Protein AF-A0A484GGZ4-F1 (afdb_monomer)

Organism: Sousa chinensis 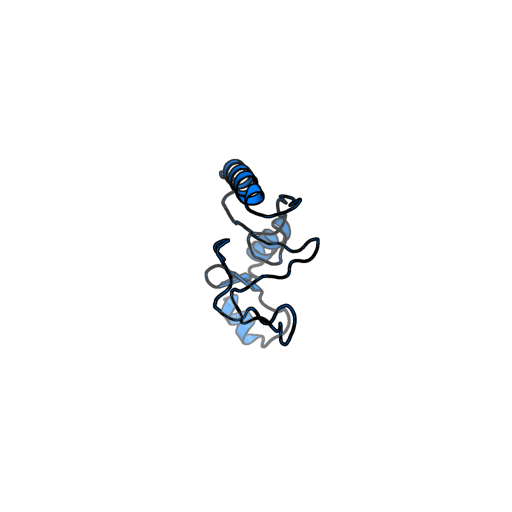(NCBI:txid103600)

Sequence (112 aa):
MACCPQSRLQTGMGGAFGKPQGTGVRVHIGHVMMSICTKLQNKEHVIEAQSRAKFKFPGCQKIHICKKWGFTKFNADEFENMVAGKRLIPDGCGVECIPRCGPLDRWRALHS

Solvent-accessible surface area (backbone atoms only — not comparable to full-atom values): 7896 Å² total; per-residue (Å²): 133,78,96,70,84,88,83,64,90,74,66,76,74,65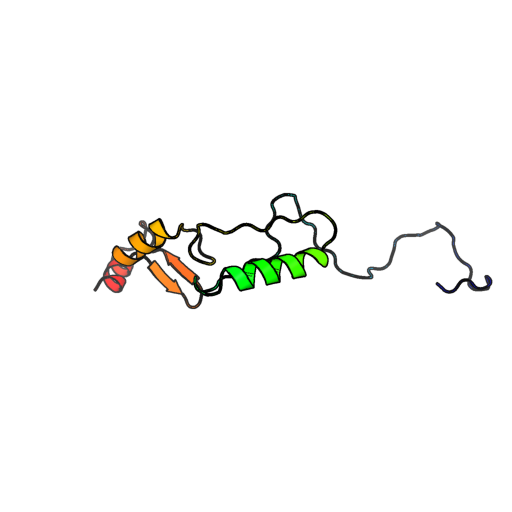,82,67,76,76,77,92,86,79,88,85,84,91,82,58,94,89,61,84,86,81,87,84,77,76,63,78,89,51,48,67,61,51,54,52,52,49,58,61,54,48,74,78,47,91,82,88,82,81,91,78,87,76,67,39,46,64,92,51,94,41,39,43,71,56,43,54,53,34,54,77,65,69,39,55,45,83,52,87,94,50,70,43,70,68,68,98,72,75,67,64,66,63,56,48,74,75,70,113

Structure (mmCIF, N/CA/C/O backbone):
data_AF-A0A484GGZ4-F1
#
_entry.id   AF-A0A484GGZ4-F1
#
loop_
_atom_site.group_PDB
_atom_site.id
_atom_site.type_symbol
_atom_site.label_atom_id
_atom_site.label_alt_id
_atom_site.label_comp_id
_atom_site.label_asym_id
_atom_site.label_entity_id
_atom_site.label_seq_id
_atom_site.pdbx_PDB_ins_code
_atom_site.Cartn_x
_atom_site.Cartn_y
_atom_site.Cartn_z
_atom_site.occupancy
_atom_site.B_iso_or_equiv
_atom_site.auth_seq_id
_atom_site.auth_comp_id
_atom_site.auth_asym_id
_atom_site.auth_atom_id
_atom_site.pdbx_PDB_model_num
ATOM 1 N N . MET A 1 1 ? 14.492 -10.792 -31.356 1.00 49.31 1 MET A N 1
ATOM 2 C CA . MET A 1 1 ? 15.108 -10.618 -32.685 1.00 49.31 1 MET A CA 1
ATOM 3 C C . MET A 1 1 ? 16.584 -10.907 -32.538 1.00 49.31 1 MET A C 1
ATOM 5 O O . MET A 1 1 ? 17.268 -10.161 -31.854 1.00 49.31 1 MET A O 1
ATOM 9 N N . ALA A 1 2 ? 17.038 -12.027 -33.094 1.00 55.50 2 ALA A N 1
ATOM 10 C CA . ALA A 1 2 ? 18.457 -12.245 -33.316 1.00 55.50 2 ALA A CA 1
ATOM 11 C C . ALA A 1 2 ? 18.893 -11.339 -34.473 1.00 55.50 2 ALA A C 1
ATOM 13 O O . ALA A 1 2 ? 18.178 -11.230 -35.470 1.00 55.50 2 ALA A O 1
ATOM 14 N N . CYS A 1 3 ? 20.037 -10.683 -34.321 1.00 68.50 3 CYS A N 1
ATOM 15 C CA . CYS A 1 3 ? 20.735 -10.046 -35.426 1.00 68.50 3 CYS A CA 1
ATOM 16 C C . CYS A 1 3 ? 21.250 -11.165 -36.350 1.00 68.50 3 CYS A C 1
ATOM 18 O O . CYS A 1 3 ? 22.248 -11.800 -36.025 1.00 68.50 3 CYS A O 1
ATOM 20 N N . CYS A 1 4 ? 20.523 -11.493 -37.425 1.00 57.38 4 CYS A N 1
ATOM 21 C CA . CYS A 1 4 ? 21.002 -12.348 -38.520 1.00 57.38 4 CYS A CA 1
ATOM 22 C C . CYS A 1 4 ? 20.120 -12.218 -39.781 1.00 57.38 4 CYS A C 1
ATOM 24 O O . CYS A 1 4 ? 18.987 -11.742 -39.689 1.00 57.38 4 CYS A O 1
ATOM 26 N N . PRO A 1 5 ? 20.660 -12.585 -40.959 1.00 49.53 5 PRO A N 1
ATOM 27 C CA . PRO A 1 5 ? 20.417 -11.904 -42.216 1.00 49.53 5 PRO A CA 1
ATOM 28 C C . PRO A 1 5 ? 19.059 -12.226 -42.835 1.00 49.53 5 PRO A C 1
ATOM 30 O O . PRO A 1 5 ? 18.497 -13.315 -42.730 1.00 49.53 5 PRO A O 1
ATOM 33 N N . GLN A 1 6 ? 18.552 -11.197 -43.489 1.00 58.34 6 GLN A N 1
ATOM 34 C CA . GLN A 1 6 ? 17.195 -10.999 -43.960 1.00 58.34 6 GLN A CA 1
ATOM 35 C C . GLN A 1 6 ? 16.794 -12.012 -45.048 1.00 58.34 6 GLN A C 1
ATOM 37 O O . GLN A 1 6 ? 17.103 -11.839 -46.219 1.00 58.34 6 GLN A O 1
ATOM 42 N N . SER A 1 7 ? 16.062 -13.061 -44.662 1.00 59.50 7 SER A N 1
ATOM 43 C CA . SER A 1 7 ? 15.281 -13.922 -45.578 1.00 59.50 7 SER A CA 1
ATOM 44 C C . SER A 1 7 ? 13.871 -14.242 -45.051 1.00 59.50 7 SER A C 1
ATOM 46 O O . SER A 1 7 ? 13.177 -15.125 -45.545 1.00 59.50 7 SER A O 1
ATOM 48 N N . ARG A 1 8 ? 13.396 -13.470 -44.067 1.00 52.94 8 ARG A N 1
ATOM 49 C CA . ARG A 1 8 ? 11.966 -13.265 -43.804 1.00 52.94 8 ARG A CA 1
ATOM 50 C C . ARG A 1 8 ? 11.721 -11.788 -44.080 1.00 52.94 8 ARG A C 1
ATOM 52 O O . ARG A 1 8 ? 12.335 -10.968 -43.405 1.00 52.94 8 ARG A O 1
ATOM 59 N N . LEU A 1 9 ? 10.939 -11.454 -45.111 1.00 65.75 9 LEU A N 1
ATOM 60 C CA . LEU A 1 9 ? 10.681 -10.075 -45.547 1.00 65.75 9 LEU A CA 1
ATOM 61 C C . LEU A 1 9 ? 10.209 -9.228 -44.357 1.00 65.75 9 LEU A C 1
ATOM 63 O O . LEU A 1 9 ? 9.058 -9.294 -43.936 1.00 65.75 9 LEU A O 1
ATOM 67 N N . GLN A 1 10 ? 11.134 -8.468 -43.780 1.00 69.44 10 GLN A N 1
ATOM 68 C CA . GLN A 1 10 ? 10.850 -7.487 -42.752 1.00 69.44 10 GLN A CA 1
ATOM 69 C C . GLN A 1 10 ? 10.126 -6.330 -43.441 1.00 69.44 10 GLN A C 1
ATOM 71 O O . GLN A 1 10 ? 10.734 -5.605 -44.221 1.00 69.44 10 GLN A O 1
ATOM 76 N N . THR A 1 11 ? 8.836 -6.140 -43.161 1.00 69.44 11 THR A N 1
ATOM 77 C CA . THR A 1 11 ? 7.991 -5.093 -43.776 1.00 69.44 11 THR A CA 1
ATOM 78 C C . THR A 1 11 ? 8.383 -3.662 -43.362 1.00 69.44 11 THR A C 1
ATOM 80 O O . THR A 1 11 ? 7.703 -2.691 -43.694 1.00 69.44 11 THR A O 1
ATOM 83 N N . GLY A 1 12 ? 9.473 -3.503 -42.605 1.00 80.56 12 GLY A N 1
ATOM 84 C CA . GLY A 1 12 ? 9.872 -2.230 -42.019 1.00 80.56 12 GLY A CA 1
ATOM 85 C C . GLY A 1 12 ? 8.781 -1.692 -41.092 1.00 80.56 12 GLY A C 1
ATOM 86 O O . GLY A 1 12 ? 8.326 -2.392 -40.191 1.00 80.56 12 GLY A O 1
ATOM 87 N N . MET A 1 13 ? 8.363 -0.446 -41.321 1.00 85.62 13 MET A N 1
ATOM 88 C CA . MET A 1 13 ? 7.316 0.234 -40.546 1.00 85.62 13 MET A CA 1
ATOM 89 C C . MET A 1 13 ? 5.912 0.121 -41.172 1.00 85.62 13 MET A C 1
ATOM 91 O O . MET A 1 13 ? 4.945 0.631 -40.604 1.00 85.62 13 MET A O 1
ATOM 95 N N . GLY A 1 14 ? 5.767 -0.537 -42.329 1.00 87.75 14 GLY A N 1
ATOM 96 C CA . GLY A 1 14 ? 4.466 -0.735 -42.972 1.00 87.75 14 GLY A CA 1
ATOM 97 C C . GLY A 1 14 ? 3.585 -1.696 -42.169 1.00 87.75 14 GLY A C 1
ATOM 98 O O . GLY A 1 14 ? 3.987 -2.827 -41.908 1.00 87.75 14 GLY A O 1
ATOM 99 N N . GLY A 1 15 ? 2.384 -1.258 -41.768 1.00 85.12 15 GLY A N 1
ATOM 100 C CA . GLY A 1 15 ? 1.443 -2.091 -41.003 1.00 85.12 15 GLY A CA 1
ATOM 101 C C . GLY A 1 15 ? 1.892 -2.406 -39.568 1.00 85.12 15 GLY A C 1
ATOM 102 O O . GLY A 1 15 ? 1.532 -3.449 -39.031 1.00 85.12 15 GLY A O 1
ATOM 103 N N . ALA A 1 16 ? 2.674 -1.523 -38.938 1.00 87.50 16 ALA A N 1
ATOM 104 C CA . ALA A 1 16 ? 3.330 -1.750 -37.645 1.00 87.50 16 ALA A CA 1
ATOM 105 C C . ALA A 1 16 ? 2.411 -1.705 -36.399 1.00 87.50 16 ALA A C 1
ATOM 107 O O . ALA A 1 16 ? 2.881 -1.426 -35.294 1.00 87.50 16 ALA A O 1
ATOM 108 N N . PHE A 1 17 ? 1.110 -1.983 -36.535 1.00 89.75 17 PHE A N 1
ATOM 109 C CA . PHE A 1 17 ? 0.249 -2.144 -35.363 1.00 89.75 17 PHE A CA 1
ATOM 110 C C . PHE A 1 17 ? 0.606 -3.450 -34.642 1.00 89.75 17 PHE A C 1
ATOM 112 O O . PHE A 1 17 ? 0.485 -4.546 -35.193 1.00 89.75 17 PHE A O 1
ATOM 119 N N . GLY A 1 18 ? 1.108 -3.319 -33.415 1.00 88.19 18 GLY A N 1
ATOM 120 C CA . GLY A 1 18 ? 1.633 -4.435 -32.637 1.00 88.19 18 GLY A CA 1
ATOM 121 C C . GLY A 1 18 ? 0.550 -5.409 -32.172 1.00 88.19 18 GLY A C 1
ATOM 122 O O . GLY A 1 18 ? -0.583 -5.029 -31.885 1.00 88.19 18 GLY A O 1
ATOM 123 N N . LYS A 1 19 ? 0.925 -6.682 -32.035 1.00 93.75 19 LYS A N 1
ATOM 124 C CA . LYS A 1 19 ? 0.119 -7.665 -31.300 1.00 93.75 19 LYS A CA 1
ATOM 125 C C . LYS A 1 19 ? 0.266 -7.416 -29.792 1.00 93.75 19 LYS A C 1
ATOM 127 O O . LYS A 1 19 ? 1.349 -7.017 -29.359 1.00 93.75 19 LYS A O 1
ATOM 132 N N . PRO A 1 20 ? -0.769 -7.667 -28.976 1.00 94.56 20 PRO A N 1
ATOM 133 C CA . PRO A 1 20 ? -0.651 -7.518 -27.530 1.00 94.56 20 PRO A CA 1
ATOM 134 C C . PRO A 1 20 ? 0.358 -8.532 -26.970 1.00 94.56 20 PRO A C 1
ATOM 136 O O . PRO A 1 20 ? 0.265 -9.723 -27.258 1.00 94.56 20 PRO A O 1
ATOM 139 N N . GLN A 1 21 ? 1.325 -8.056 -26.177 1.00 93.31 21 GLN A N 1
ATOM 140 C CA . GLN A 1 2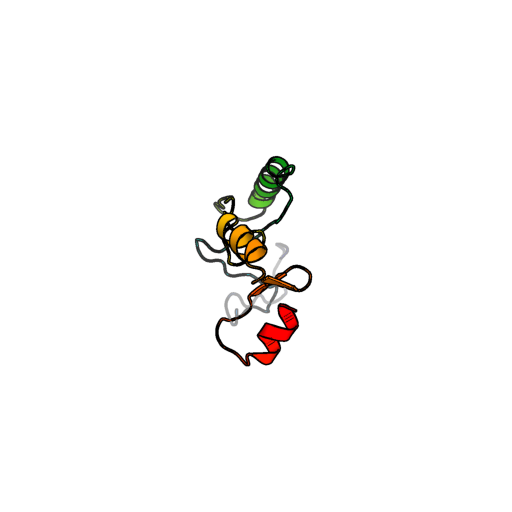1 ? 2.397 -8.886 -25.602 1.00 93.31 21 GLN A CA 1
ATOM 141 C C . GLN A 1 21 ? 2.375 -8.935 -24.063 1.00 93.31 21 GLN A C 1
ATOM 143 O O . GLN A 1 21 ? 2.968 -9.833 -23.472 1.00 93.31 21 GLN A O 1
ATOM 148 N N . GLY A 1 22 ? 1.676 -8.011 -23.398 1.00 94.56 22 GLY A N 1
ATOM 149 C CA . GLY A 1 22 ? 1.572 -7.986 -21.941 1.00 94.56 22 GLY A CA 1
ATOM 150 C C . GLY A 1 22 ? 0.608 -6.920 -21.428 1.00 94.56 22 GLY A C 1
ATOM 151 O O . GLY A 1 22 ? 0.072 -6.126 -22.203 1.00 94.56 22 GLY A O 1
ATOM 152 N N . THR A 1 23 ? 0.418 -6.906 -20.110 1.00 95.00 23 THR A N 1
ATOM 153 C CA . THR A 1 23 ? -0.449 -5.951 -19.411 1.00 95.00 23 THR A CA 1
ATOM 154 C C . THR A 1 23 ? 0.404 -4.971 -18.618 1.00 95.00 23 THR A C 1
ATOM 156 O O . THR A 1 23 ? 1.324 -5.369 -17.906 1.00 95.00 23 THR A O 1
ATOM 159 N N . GLY A 1 24 ? 0.090 -3.683 -18.728 1.00 92.69 24 GLY A N 1
ATOM 160 C CA . GLY A 1 24 ? 0.672 -2.629 -17.902 1.00 92.69 24 GLY A CA 1
ATOM 161 C C . GLY A 1 24 ? -0.378 -2.015 -16.983 1.00 92.69 24 GLY A C 1
ATOM 162 O O . GLY A 1 24 ? -1.566 -2.019 -17.299 1.00 92.69 24 GLY A O 1
ATOM 163 N N . VAL A 1 25 ? 0.065 -1.454 -15.859 1.00 94.94 25 VAL A N 1
ATOM 164 C CA . VAL A 1 25 ? -0.773 -0.626 -14.982 1.00 94.94 25 VAL A CA 1
ATOM 165 C C . VAL A 1 25 ? -0.382 0.840 -15.142 1.00 94.94 25 VAL A C 1
ATOM 167 O O . VAL A 1 25 ? 0.801 1.179 -15.182 1.00 94.94 25 VAL A O 1
ATOM 170 N N . ARG A 1 26 ? -1.377 1.725 -15.238 1.00 95.62 26 ARG A N 1
ATOM 171 C CA . ARG A 1 26 ? -1.155 3.172 -15.296 1.00 95.62 26 ARG A CA 1
ATOM 172 C C . ARG A 1 26 ? -1.251 3.747 -13.888 1.00 95.62 26 ARG A C 1
ATOM 174 O O . ARG A 1 26 ? -2.286 3.628 -13.242 1.00 95.62 26 ARG A O 1
ATOM 181 N N . VAL A 1 27 ? -0.174 4.373 -13.424 1.00 94.44 27 VAL A N 1
ATOM 182 C CA . VAL A 1 27 ? -0.076 4.930 -12.069 1.00 94.44 27 VAL A CA 1
ATOM 183 C C . VAL A 1 27 ? 0.122 6.440 -12.164 1.00 94.44 27 VAL A C 1
ATOM 185 O O . VAL A 1 27 ? 0.948 6.915 -12.942 1.00 94.44 27 VAL A O 1
ATOM 188 N N . HIS A 1 28 ? -0.650 7.195 -11.382 1.00 95.56 28 HIS A N 1
ATOM 189 C CA . HIS A 1 28 ? -0.520 8.648 -11.260 1.00 95.56 28 HIS A CA 1
ATOM 190 C C . HIS A 1 28 ? 0.300 9.025 -10.021 1.00 95.56 28 HIS A C 1
ATOM 192 O O . HIS A 1 28 ? 0.450 8.234 -9.087 1.00 95.56 28 HIS A O 1
ATOM 198 N N . ILE A 1 29 ? 0.816 10.255 -9.991 1.00 94.94 29 ILE A N 1
ATOM 199 C CA . ILE A 1 29 ? 1.528 10.777 -8.820 1.00 94.94 29 ILE A CA 1
ATOM 200 C C . ILE A 1 29 ? 0.575 10.777 -7.617 1.00 94.94 29 ILE A C 1
ATOM 202 O O . ILE A 1 29 ? -0.551 11.257 -7.707 1.00 94.94 29 ILE A O 1
ATOM 206 N N . GLY A 1 30 ? 1.033 10.220 -6.494 1.00 92.12 30 GLY A N 1
ATOM 207 C CA . GLY A 1 30 ? 0.246 10.108 -5.261 1.00 92.12 30 GLY A CA 1
ATOM 208 C C . GLY A 1 30 ? -0.645 8.866 -5.174 1.00 92.12 30 GLY A C 1
ATOM 209 O O . GLY A 1 30 ? -1.264 8.645 -4.136 1.00 92.12 30 GLY A O 1
ATOM 210 N N . HIS A 1 31 ? -0.693 8.025 -6.210 1.00 94.75 31 HIS A N 1
ATOM 211 C CA . HIS A 1 31 ? -1.431 6.766 -6.149 1.00 94.75 31 HIS A CA 1
ATOM 212 C C . HIS A 1 31 ? -0.703 5.753 -5.249 1.00 94.75 31 HIS A C 1
ATOM 214 O O . HIS A 1 31 ? 0.515 5.577 -5.339 1.00 94.75 31 HIS A O 1
ATOM 220 N N . VAL A 1 32 ? -1.448 5.064 -4.382 1.00 93.44 32 VAL A N 1
ATOM 221 C CA . VAL A 1 32 ? -0.898 4.028 -3.496 1.00 93.44 32 VAL A CA 1
ATOM 222 C C . VAL A 1 32 ? -0.760 2.720 -4.273 1.00 93.44 32 VAL A C 1
ATOM 224 O O . VAL A 1 32 ? -1.758 2.153 -4.697 1.00 93.44 32 VAL A O 1
ATOM 227 N N . MET A 1 33 ? 0.471 2.237 -4.462 1.00 93.31 33 MET A N 1
ATOM 228 C CA . MET A 1 33 ? 0.730 0.985 -5.192 1.00 93.31 33 MET A CA 1
ATOM 229 C C . MET A 1 33 ? 0.590 -0.255 -4.306 1.00 93.31 33 MET A C 1
ATOM 231 O O . MET A 1 33 ? -0.066 -1.218 -4.680 1.00 93.31 33 MET A O 1
ATOM 235 N N . MET A 1 34 ? 1.228 -0.236 -3.134 1.00 94.25 34 MET A N 1
ATOM 236 C CA . MET A 1 34 ? 1.194 -1.328 -2.162 1.00 94.25 34 MET A CA 1
ATOM 237 C C . MET A 1 34 ? 0.952 -0.758 -0.772 1.00 94.25 34 MET A C 1
ATOM 239 O O . MET A 1 34 ? 1.559 0.248 -0.394 1.00 94.25 34 MET A O 1
ATOM 243 N N . SER A 1 35 ? 0.101 -1.430 -0.008 1.00 94.31 35 SER A N 1
ATOM 244 C CA . SER A 1 35 ? -0.202 -1.116 1.383 1.00 94.31 35 SER A CA 1
ATOM 245 C C . SER A 1 35 ? -0.109 -2.388 2.222 1.00 94.31 35 SER A C 1
ATOM 247 O O . SER A 1 35 ? -0.455 -3.478 1.772 1.00 94.31 35 SER A O 1
ATOM 249 N N . ILE A 1 36 ? 0.405 -2.253 3.442 1.00 94.75 36 ILE A N 1
ATOM 250 C CA . ILE A 1 36 ? 0.588 -3.361 4.380 1.00 94.75 36 ILE A CA 1
ATOM 251 C C . ILE A 1 36 ? 0.017 -2.905 5.722 1.00 94.75 36 ILE A C 1
ATOM 253 O O . ILE A 1 36 ? 0.309 -1.798 6.173 1.00 94.75 36 ILE A O 1
ATOM 257 N N . CYS A 1 37 ? -0.798 -3.752 6.350 1.00 93.25 37 CYS A N 1
ATOM 258 C CA . CYS A 1 37 ? -1.331 -3.533 7.689 1.00 93.25 37 CYS A CA 1
ATOM 259 C C . CYS A 1 37 ? -0.717 -4.562 8.642 1.00 93.25 37 CYS A C 1
ATOM 261 O O . CYS A 1 37 ? -0.848 -5.765 8.425 1.00 93.25 37 CYS A O 1
ATOM 263 N N . THR A 1 38 ? -0.053 -4.096 9.698 1.00 93.94 38 THR A N 1
ATOM 264 C CA . THR A 1 38 ? 0.562 -4.951 10.721 1.00 93.94 38 THR A CA 1
ATOM 265 C C . THR A 1 38 ? 0.325 -4.389 12.114 1.00 93.94 38 THR A C 1
ATOM 267 O O . THR A 1 38 ? -0.067 -3.236 12.282 1.00 93.94 38 THR A O 1
ATOM 270 N N . LYS A 1 39 ? 0.634 -5.195 13.133 1.00 91.69 39 LYS A N 1
ATOM 271 C CA . LYS A 1 39 ? 0.750 -4.719 14.514 1.00 91.69 39 LYS A CA 1
ATOM 272 C C . LYS A 1 39 ? 1.887 -3.697 14.639 1.00 91.69 39 LYS A C 1
ATOM 274 O O . LYS A 1 39 ? 2.853 -3.744 13.874 1.00 91.69 39 LYS A O 1
ATOM 279 N N . LEU A 1 40 ? 1.793 -2.830 15.650 1.00 90.06 40 LEU A N 1
ATOM 280 C CA . LEU A 1 40 ? 2.757 -1.751 15.900 1.00 90.06 40 LEU A CA 1
ATOM 281 C C . LEU A 1 40 ? 4.193 -2.261 16.119 1.00 90.06 40 LEU A C 1
ATOM 283 O O . LEU A 1 40 ? 5.142 -1.607 15.700 1.00 90.06 40 LEU A O 1
ATOM 287 N N . GLN A 1 41 ? 4.340 -3.455 16.699 1.00 94.88 41 GLN A N 1
ATOM 288 C CA . GLN A 1 41 ? 5.633 -4.098 16.967 1.00 94.88 41 GLN A CA 1
ATOM 289 C C . GLN A 1 41 ? 6.476 -4.317 15.702 1.00 94.88 41 GLN A C 1
ATOM 291 O O . GLN A 1 41 ? 7.693 -4.200 15.748 1.00 94.88 41 GLN A O 1
ATOM 296 N N . ASN A 1 42 ? 5.843 -4.577 14.554 1.00 94.62 42 ASN A N 1
ATOM 297 C CA . ASN A 1 42 ? 6.554 -4.955 13.327 1.00 94.62 42 ASN A CA 1
ATOM 298 C C . ASN A 1 42 ? 6.804 -3.760 12.394 1.00 94.62 42 ASN A C 1
ATOM 300 O O . ASN A 1 42 ? 7.177 -3.945 11.235 1.00 94.62 42 ASN A O 1
ATOM 304 N N . LYS A 1 43 ? 6.572 -2.531 12.871 1.00 93.81 43 LYS A N 1
ATOM 305 C CA . LYS A 1 43 ? 6.621 -1.309 12.059 1.00 93.81 43 LYS A CA 1
ATOM 306 C C . LYS A 1 43 ? 7.949 -1.150 11.314 1.00 93.81 43 LYS A C 1
ATOM 308 O O . LYS A 1 43 ? 7.943 -0.862 10.120 1.00 93.81 43 LYS A O 1
ATOM 313 N N . GLU A 1 44 ? 9.070 -1.340 12.000 1.00 96.12 44 GLU A N 1
ATOM 314 C CA . GLU A 1 44 ? 10.409 -1.140 11.427 1.00 96.12 44 GLU A CA 1
ATOM 315 C C . GLU A 1 44 ? 10.706 -2.151 10.316 1.00 96.12 44 GLU A C 1
ATOM 317 O O . GLU A 1 44 ? 11.140 -1.773 9.227 1.00 96.12 44 GLU A O 1
ATOM 322 N N . HIS A 1 45 ? 10.346 -3.417 10.538 1.00 96.62 45 HIS A N 1
ATOM 323 C CA . HIS A 1 45 ? 10.490 -4.479 9.544 1.00 96.62 45 HIS A CA 1
ATOM 324 C C . HIS A 1 45 ? 9.681 -4.203 8.270 1.00 96.62 45 HIS A C 1
ATOM 326 O O . HIS A 1 45 ? 10.154 -4.458 7.162 1.00 96.62 45 HIS A O 1
ATOM 332 N N . VAL A 1 46 ? 8.474 -3.643 8.399 1.00 96.38 46 VAL A N 1
ATOM 333 C CA . VAL A 1 46 ? 7.639 -3.289 7.241 1.00 96.38 46 VAL A CA 1
ATOM 334 C C . VAL A 1 46 ? 8.24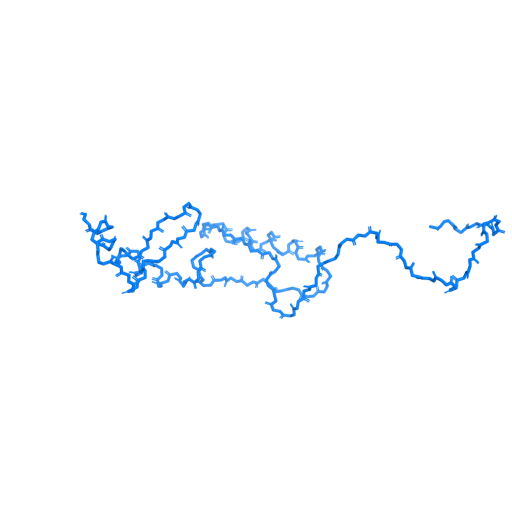0 -2.127 6.449 1.00 96.38 46 VAL A C 1
ATOM 336 O O . VAL A 1 46 ? 8.233 -2.161 5.217 1.00 96.38 46 VAL A O 1
ATOM 339 N N . ILE A 1 47 ? 8.802 -1.123 7.128 1.00 95.75 47 ILE A N 1
ATOM 340 C CA . ILE A 1 47 ? 9.473 0.010 6.470 1.00 95.75 47 ILE A CA 1
ATOM 341 C C . ILE A 1 47 ? 10.683 -0.479 5.665 1.00 95.75 47 ILE A C 1
ATOM 343 O O . ILE A 1 47 ? 10.873 -0.068 4.516 1.00 95.75 47 ILE A O 1
ATOM 347 N N . GLU A 1 48 ? 11.476 -1.393 6.223 1.00 96.38 48 GLU A N 1
ATOM 348 C CA . GLU A 1 48 ? 12.607 -1.988 5.516 1.00 96.38 48 GLU A CA 1
ATOM 349 C C . GLU A 1 48 ? 12.149 -2.831 4.315 1.00 96.38 48 GLU A C 1
ATOM 351 O O . GLU A 1 48 ? 12.668 -2.678 3.205 1.00 96.38 48 GLU A O 1
ATOM 356 N N . ALA A 1 49 ? 11.126 -3.671 4.493 1.00 96.75 49 ALA A N 1
ATOM 357 C CA . ALA A 1 49 ? 10.568 -4.482 3.415 1.00 96.75 49 ALA A CA 1
ATOM 358 C C . ALA A 1 49 ? 10.050 -3.618 2.253 1.00 96.75 49 ALA A C 1
ATOM 360 O O . ALA A 1 49 ? 10.337 -3.904 1.087 1.00 96.75 49 ALA A O 1
ATOM 361 N N . GLN A 1 50 ? 9.349 -2.519 2.550 1.00 96.06 50 GLN A N 1
ATOM 362 C CA . GLN A 1 50 ? 8.853 -1.605 1.522 1.00 96.06 50 GLN A CA 1
ATOM 363 C C . GLN A 1 50 ? 9.991 -0.818 0.857 1.00 96.06 50 GLN A C 1
ATOM 365 O O . GLN A 1 50 ? 9.923 -0.542 -0.342 1.00 96.06 50 GLN A O 1
ATOM 370 N N . SER A 1 51 ? 11.069 -0.528 1.594 1.00 95.75 51 SER A N 1
ATOM 371 C CA . SER A 1 51 ? 12.288 0.079 1.043 1.00 95.75 51 SER A CA 1
ATOM 372 C C . SER A 1 51 ? 12.956 -0.844 0.026 1.00 95.75 51 SER A C 1
ATOM 374 O O . SER A 1 51 ? 13.293 -0.403 -1.069 1.00 95.75 51 SER A O 1
ATOM 376 N N . ARG A 1 52 ? 13.059 -2.143 0.330 1.00 96.31 52 ARG A N 1
ATOM 377 C CA . ARG A 1 52 ? 13.570 -3.162 -0.603 1.00 96.31 52 ARG A CA 1
ATOM 378 C C . ARG A 1 52 ? 12.661 -3.331 -1.823 1.00 96.31 52 ARG A C 1
ATOM 380 O O . ARG A 1 52 ? 13.146 -3.413 -2.949 1.00 96.31 52 ARG A O 1
ATOM 387 N N . ALA A 1 53 ? 11.345 -3.352 -1.613 1.00 96.25 53 ALA A N 1
ATOM 388 C CA . ALA A 1 53 ? 10.375 -3.535 -2.688 1.00 96.25 53 ALA A CA 1
ATOM 389 C C . ALA A 1 53 ? 10.321 -2.335 -3.647 1.00 96.25 53 ALA A C 1
ATOM 391 O O . ALA A 1 53 ? 10.189 -2.519 -4.856 1.00 96.25 53 ALA A O 1
ATOM 392 N N . LYS A 1 54 ? 10.494 -1.109 -3.133 1.00 95.25 54 LYS A N 1
ATOM 393 C CA . LYS A 1 54 ? 10.548 0.119 -3.936 1.00 95.25 54 LYS A CA 1
ATOM 394 C C . LYS A 1 54 ? 11.588 0.040 -5.062 1.00 95.25 54 LYS A C 1
ATOM 396 O O . LYS A 1 54 ? 11.296 0.499 -6.158 1.00 95.25 54 LYS A O 1
ATOM 401 N N . PHE A 1 55 ? 12.750 -0.580 -4.834 1.00 95.06 55 PHE A N 1
ATOM 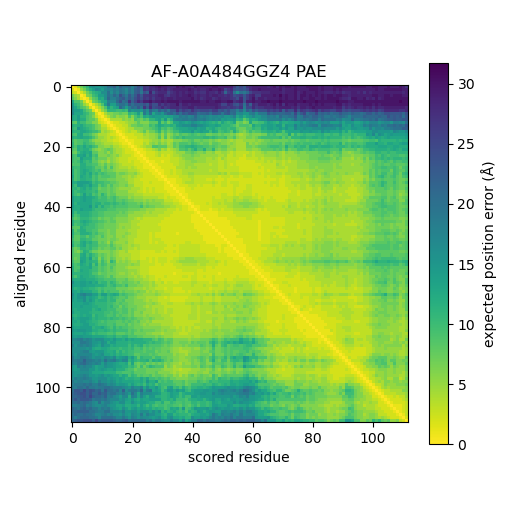402 C CA . PHE A 1 55 ? 13.803 -0.708 -5.854 1.00 95.06 55 PHE A CA 1
ATOM 403 C C . PHE A 1 55 ? 13.400 -1.542 -7.077 1.00 95.06 55 PHE A C 1
ATOM 405 O O . PHE A 1 55 ? 14.078 -1.495 -8.099 1.00 95.06 55 PHE A O 1
ATOM 412 N N . LYS A 1 56 ? 12.317 -2.323 -6.989 1.00 96.06 56 LYS A N 1
ATOM 413 C CA . LYS A 1 56 ? 11.782 -3.084 -8.125 1.00 96.06 56 LYS A CA 1
ATOM 414 C C . LYS A 1 56 ? 10.873 -2.252 -9.028 1.00 96.06 56 LYS A C 1
ATOM 416 O O . LYS A 1 56 ? 10.542 -2.709 -10.118 1.00 96.06 56 LYS A O 1
ATOM 421 N N . PHE A 1 57 ? 10.488 -1.049 -8.605 1.00 94.44 57 PHE A N 1
ATOM 422 C CA . PHE A 1 57 ? 9.664 -0.143 -9.393 1.00 94.44 57 PHE A CA 1
ATOM 423 C C . PHE A 1 57 ? 10.514 0.985 -9.988 1.00 94.44 57 PHE A C 1
ATOM 425 O O . PHE A 1 57 ? 11.405 1.505 -9.317 1.00 94.44 57 PHE A O 1
ATOM 432 N N . PRO A 1 58 ? 10.249 1.397 -11.239 1.00 94.56 58 PRO A N 1
ATOM 433 C CA . PRO A 1 58 ? 10.974 2.501 -11.855 1.00 94.56 58 PRO A CA 1
ATOM 434 C C . PRO A 1 58 ? 10.613 3.840 -11.194 1.00 94.56 58 PRO A C 1
ATOM 436 O O . PRO A 1 58 ? 9.452 4.087 -10.870 1.00 94.56 58 PRO A O 1
ATOM 439 N N . GLY A 1 59 ? 11.588 4.739 -11.040 1.00 93.62 59 GLY A N 1
ATOM 440 C CA . GLY A 1 59 ? 11.381 6.105 -10.540 1.00 93.62 59 GLY A CA 1
ATOM 441 C C . GLY A 1 59 ? 11.498 6.264 -9.018 1.00 93.62 59 GLY A C 1
ATOM 442 O O . GLY A 1 59 ? 12.190 5.503 -8.348 1.00 93.62 59 GLY A O 1
ATOM 443 N N . CYS A 1 60 ? 10.846 7.300 -8.476 1.00 92.31 60 CYS A N 1
A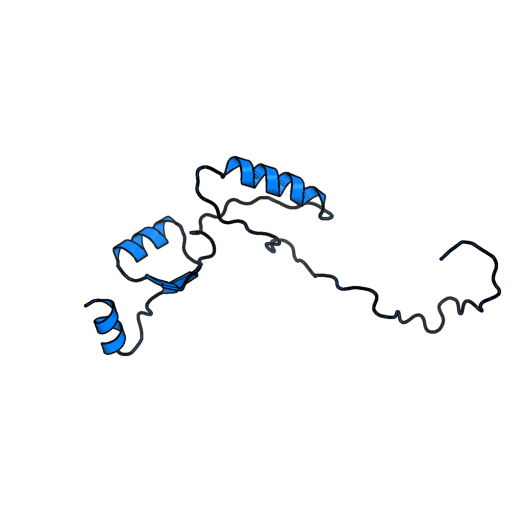TOM 444 C CA . CYS A 1 60 ? 10.938 7.682 -7.065 1.00 92.31 60 CYS A CA 1
ATOM 445 C C . CYS A 1 60 ? 9.612 7.469 -6.323 1.00 92.31 60 CYS A C 1
ATOM 447 O O . CYS A 1 60 ? 8.680 8.259 -6.441 1.00 92.31 60 CYS A O 1
ATOM 449 N N . GLN A 1 61 ? 9.556 6.439 -5.485 1.00 95.62 61 GLN A N 1
ATOM 450 C CA . GLN A 1 61 ? 8.411 6.123 -4.627 1.00 95.62 61 GLN A CA 1
ATOM 451 C C . GLN A 1 61 ? 8.648 6.641 -3.206 1.00 95.62 61 GLN A C 1
ATOM 453 O O . GLN A 1 61 ? 9.781 6.690 -2.724 1.00 95.62 61 GLN A O 1
AT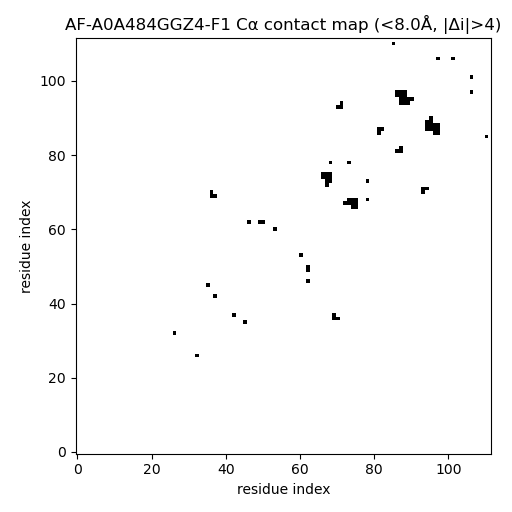OM 458 N N . LYS A 1 62 ? 7.583 7.017 -2.503 1.00 94.62 62 LYS A N 1
ATOM 459 C CA . LYS A 1 62 ? 7.658 7.451 -1.104 1.00 94.62 62 LYS A CA 1
ATOM 460 C C . LYS A 1 62 ? 6.948 6.434 -0.222 1.00 94.62 62 LYS A C 1
ATOM 462 O O . LYS A 1 62 ? 5.857 5.985 -0.559 1.00 94.62 62 LYS A O 1
ATOM 467 N N . ILE A 1 63 ? 7.579 6.087 0.894 1.00 95.31 63 ILE A N 1
ATOM 468 C CA . ILE A 1 63 ? 6.975 5.268 1.945 1.00 95.31 63 ILE A CA 1
ATOM 469 C C . ILE A 1 63 ? 6.231 6.216 2.876 1.00 95.31 63 ILE A C 1
ATOM 471 O O . ILE A 1 63 ? 6.793 7.217 3.317 1.00 95.31 63 ILE A O 1
ATOM 475 N N . HIS A 1 64 ? 4.965 5.920 3.145 1.00 93.69 64 HIS A N 1
ATOM 476 C CA . HIS A 1 64 ? 4.110 6.743 3.989 1.00 93.69 64 HIS A CA 1
ATOM 477 C C . HIS A 1 64 ? 3.465 5.879 5.071 1.00 93.69 64 HIS A C 1
ATOM 479 O O . HIS A 1 64 ? 2.854 4.855 4.770 1.00 93.69 64 HIS A O 1
ATOM 485 N N . ILE A 1 65 ? 3.557 6.321 6.325 1.00 93.69 65 ILE A N 1
ATOM 486 C CA . ILE A 1 65 ? 2.874 5.683 7.453 1.00 93.69 65 ILE A CA 1
ATOM 487 C C . ILE A 1 65 ? 1.473 6.284 7.544 1.00 93.69 65 ILE A C 1
ATOM 489 O O . ILE A 1 65 ? 1.313 7.481 7.777 1.00 93.69 65 ILE A O 1
ATOM 493 N N . CYS A 1 66 ? 0.449 5.466 7.312 1.00 92.81 66 CYS A N 1
ATOM 494 C CA . CYS A 1 66 ? -0.931 5.929 7.379 1.00 92.81 66 CYS A CA 1
ATOM 495 C C . CYS A 1 66 ? -1.362 6.190 8.833 1.00 92.81 66 CYS A C 1
ATOM 497 O O . CYS A 1 66 ? -0.978 5.447 9.729 1.00 92.81 66 CYS A O 1
ATOM 499 N N . LYS A 1 67 ? -2.193 7.220 9.046 1.00 93.25 67 LYS A N 1
ATOM 500 C CA . LYS A 1 67 ? -2.867 7.494 10.332 1.00 93.25 67 LYS A CA 1
ATOM 501 C C . LYS A 1 67 ? -4.181 6.720 10.497 1.00 93.25 67 LYS A C 1
ATOM 503 O O . LYS A 1 67 ? -4.806 6.766 11.552 1.00 93.25 67 LYS A O 1
ATOM 508 N N . LYS A 1 68 ? -4.625 6.055 9.428 1.00 93.25 68 LYS A N 1
ATOM 509 C CA . LYS A 1 68 ? -5.867 5.288 9.409 1.00 93.25 68 LYS A CA 1
ATOM 510 C C . LYS A 1 68 ? -5.716 3.972 10.147 1.00 93.25 68 LYS A C 1
ATOM 512 O O . LYS A 1 68 ? -4.628 3.397 10.184 1.00 93.25 68 LYS A O 1
ATOM 517 N N . TRP A 1 69 ? -6.827 3.479 10.678 1.00 90.75 69 TRP A N 1
ATOM 518 C CA . TRP A 1 69 ? -6.869 2.158 11.280 1.00 90.75 69 TRP A CA 1
ATOM 519 C C . TRP A 1 69 ? -6.886 1.083 10.187 1.00 90.75 69 TRP A C 1
ATOM 521 O O . TRP A 1 69 ? -7.928 0.783 9.598 1.00 90.75 69 TRP A O 1
ATOM 531 N N . GLY A 1 70 ? -5.714 0.531 9.871 1.00 90.69 70 GLY A N 1
ATOM 532 C CA . GLY A 1 70 ? -5.555 -0.506 8.851 1.00 90.69 70 GLY A CA 1
ATOM 533 C C . GLY A 1 70 ? -6.066 -0.079 7.471 1.00 90.69 70 GLY A C 1
ATOM 534 O O . GLY A 1 70 ? -5.699 0.979 6.962 1.00 90.69 70 GLY A O 1
ATOM 535 N N . PHE A 1 71 ? -6.917 -0.906 6.858 1.00 91.06 71 PHE A N 1
ATOM 536 C CA . PHE A 1 71 ? -7.520 -0.641 5.542 1.00 91.06 71 PHE A CA 1
ATOM 537 C C . PHE A 1 71 ? -8.874 0.078 5.615 1.00 91.06 71 PHE A C 1
ATOM 539 O O . PHE A 1 71 ? -9.611 0.133 4.630 1.00 91.06 71 PHE A O 1
ATOM 546 N N . THR A 1 72 ? -9.217 0.636 6.776 1.00 91.50 72 THR A N 1
ATOM 547 C CA . THR A 1 72 ? -10.470 1.371 6.951 1.00 91.50 72 THR A CA 1
ATOM 548 C C . THR A 1 72 ? -10.342 2.821 6.485 1.00 91.50 72 THR A C 1
ATOM 550 O O . THR A 1 72 ? -9.263 3.328 6.171 1.00 91.50 72 THR A O 1
ATOM 553 N N . LYS A 1 73 ? -11.482 3.512 6.410 1.00 89.81 73 LYS A N 1
ATOM 554 C CA . LYS A 1 73 ? -11.530 4.933 6.043 1.00 89.81 73 LYS A CA 1
ATOM 555 C C . LYS A 1 73 ? -11.207 5.857 7.223 1.00 89.81 73 LYS A C 1
ATOM 557 O O . LYS A 1 73 ? -10.863 7.010 6.975 1.00 89.81 73 LYS A O 1
ATOM 562 N N . PHE A 1 74 ? -11.302 5.348 8.450 1.00 91.12 74 PHE A N 1
ATOM 563 C CA . PHE A 1 74 ? -11.229 6.108 9.696 1.00 91.12 74 PHE A CA 1
ATOM 564 C C . PHE A 1 74 ? -9.794 6.257 10.191 1.00 91.12 74 PHE A C 1
ATOM 566 O O . PHE A 1 74 ? -8.958 5.374 9.980 1.00 91.12 74 PHE A O 1
ATOM 573 N N . ASN A 1 75 ? -9.519 7.365 10.877 1.00 93.69 75 ASN A N 1
ATOM 574 C CA . ASN A 1 75 ? -8.286 7.524 11.647 1.00 93.69 75 ASN A CA 1
ATOM 575 C C . ASN A 1 75 ? -8.275 6.574 12.852 1.00 93.69 75 ASN A C 1
ATOM 577 O O . ASN A 1 75 ? -9.335 6.127 13.287 1.00 93.69 75 ASN A O 1
ATOM 581 N N . ALA A 1 76 ? -7.094 6.263 13.391 1.00 91.62 76 ALA A N 1
ATOM 582 C CA . ALA A 1 76 ? -6.974 5.399 14.567 1.00 91.62 76 ALA A CA 1
ATOM 583 C C . ALA A 1 76 ? -7.801 5.920 15.759 1.00 91.62 76 ALA A C 1
ATOM 585 O O . ALA A 1 76 ? -8.600 5.174 16.318 1.00 91.62 76 ALA A O 1
ATOM 586 N N . ASP A 1 77 ? -7.706 7.218 16.055 1.00 92.69 77 ASP A N 1
ATOM 587 C CA . AS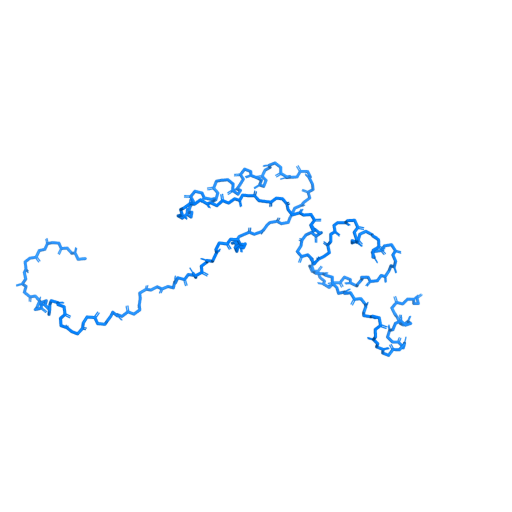P A 1 77 ? -8.424 7.849 17.170 1.00 92.69 77 ASP A CA 1
ATOM 588 C C . ASP A 1 77 ? -9.950 7.817 16.974 1.00 92.69 77 ASP A C 1
ATOM 590 O O . ASP A 1 77 ? -10.726 7.539 17.889 1.00 92.69 77 ASP A O 1
ATOM 594 N N . GLU A 1 78 ? -10.416 8.089 15.754 1.00 92.12 78 GLU A N 1
ATOM 595 C CA . GLU A 1 78 ? -11.842 8.029 15.410 1.00 92.12 78 GLU A CA 1
ATOM 596 C C . GLU A 1 78 ? -12.377 6.600 15.498 1.00 92.12 78 GLU A C 1
ATOM 598 O O . GLU A 1 78 ? -13.494 6.386 15.969 1.00 92.12 78 GLU A O 1
ATOM 603 N N . PHE A 1 79 ? -11.579 5.624 15.065 1.00 91.62 79 PHE A N 1
ATOM 604 C CA . PHE A 1 79 ? -11.944 4.218 15.108 1.00 91.62 79 PHE A CA 1
ATOM 605 C C . PHE A 1 79 ? -12.167 3.757 16.550 1.00 91.62 79 PHE A C 1
ATOM 607 O O . PHE A 1 79 ? -13.212 3.180 16.840 1.00 91.62 79 PHE A O 1
ATOM 614 N N . GLU A 1 80 ? -11.255 4.082 17.470 1.00 91.50 80 GLU A N 1
ATOM 615 C CA . GLU A 1 80 ? -11.401 3.760 18.896 1.00 91.50 80 GLU A CA 1
ATOM 616 C C . GLU A 1 80 ? -12.672 4.378 19.496 1.00 91.50 80 GLU A C 1
ATOM 618 O O . GLU A 1 80 ? -13.447 3.688 20.164 1.00 91.50 80 GLU A O 1
ATOM 623 N N . ASN A 1 81 ? -12.961 5.641 19.170 1.00 92.38 81 ASN A N 1
ATOM 624 C CA . ASN A 1 81 ? -14.195 6.308 19.591 1.00 92.38 81 ASN A CA 1
ATOM 625 C C . ASN A 1 81 ? -15.460 5.630 19.032 1.00 92.38 81 ASN A C 1
ATOM 627 O O . ASN A 1 81 ? -16.469 5.502 19.728 1.00 92.38 81 ASN A O 1
ATOM 631 N N . MET A 1 82 ? -15.432 5.178 17.776 1.00 90.06 82 MET A N 1
ATOM 632 C CA . MET A 1 82 ? -16.567 4.494 17.151 1.00 90.06 82 MET A CA 1
ATOM 633 C C . MET A 1 82 ? -16.768 3.067 17.676 1.00 90.06 82 MET A C 1
ATOM 635 O O . MET A 1 82 ? -17.916 2.624 17.769 1.00 90.06 82 MET A O 1
ATOM 639 N N . VAL A 1 83 ? -15.688 2.375 18.057 1.00 89.00 83 VAL A N 1
ATOM 640 C CA . VAL A 1 83 ? -15.747 1.087 18.765 1.00 89.00 83 VAL A CA 1
ATOM 641 C C . VAL A 1 83 ? -16.352 1.280 20.156 1.00 89.00 83 VAL A C 1
ATOM 643 O O . VAL A 1 83 ? -17.307 0.584 20.497 1.00 89.00 83 VAL A O 1
ATOM 646 N N . ALA A 1 84 ? -15.874 2.262 20.929 1.00 89.75 84 ALA A N 1
ATOM 647 C CA . ALA A 1 84 ? -16.431 2.589 22.245 1.00 89.75 84 ALA A CA 1
ATOM 648 C C . ALA A 1 84 ? -17.922 2.967 22.160 1.00 89.75 84 ALA A C 1
ATOM 650 O O . ALA A 1 84 ? -18.724 2.575 23.006 1.00 89.75 84 ALA A O 1
ATOM 651 N N . GLY A 1 85 ? -18.312 3.667 21.091 1.00 86.88 85 GLY A N 1
ATOM 652 C CA . GLY A 1 85 ? -19.701 4.005 20.788 1.00 86.88 85 GLY A CA 1
ATOM 653 C C . GLY A 1 85 ? -20.548 2.869 20.200 1.00 86.88 85 GLY A C 1
ATOM 654 O O . GLY A 1 85 ? -21.693 3.139 19.841 1.00 86.88 85 GLY A O 1
ATOM 655 N N . LYS A 1 86 ? -20.013 1.644 20.054 1.00 86.06 86 LYS A N 1
ATOM 656 C CA . LYS A 1 86 ? -20.676 0.469 19.446 1.00 86.06 86 LYS A CA 1
ATOM 657 C C . LYS A 1 86 ? -21.273 0.730 18.051 1.00 86.06 86 LYS A C 1
ATOM 659 O O . LYS A 1 86 ? -22.288 0.157 17.676 1.00 86.06 86 LYS A O 1
ATOM 664 N N . ARG A 1 87 ? -20.641 1.602 17.256 1.00 86.19 87 ARG A N 1
ATOM 665 C CA . ARG A 1 87 ? -21.123 1.992 15.911 1.00 86.19 87 ARG A CA 1
ATOM 666 C C . ARG A 1 87 ? -20.503 1.203 14.760 1.00 86.19 87 ARG A C 1
ATOM 668 O O . ARG A 1 87 ? -20.842 1.463 13.606 1.00 86.19 87 ARG A O 1
ATOM 675 N N . LEU A 1 88 ? -19.581 0.295 15.056 1.00 89.31 88 LEU A N 1
ATOM 676 C CA . LEU A 1 88 ? -18.882 -0.518 14.068 1.00 89.31 88 LEU A CA 1
ATOM 677 C C . LEU A 1 88 ? -19.291 -1.978 14.223 1.00 89.31 88 LEU A C 1
ATOM 679 O O . LEU A 1 88 ? -19.246 -2.522 15.325 1.00 89.31 88 LEU A O 1
ATOM 683 N N . ILE A 1 89 ? -19.654 -2.598 13.106 1.00 87.31 89 ILE A N 1
ATOM 684 C CA . ILE A 1 89 ? -19.920 -4.028 13.001 1.00 87.31 89 ILE A CA 1
ATOM 685 C C . ILE A 1 89 ? -18.697 -4.665 12.329 1.00 87.31 89 ILE A C 1
ATOM 687 O O . ILE A 1 89 ? -18.255 -4.170 11.287 1.00 87.31 89 ILE A O 1
ATOM 691 N N . PRO A 1 90 ? -18.112 -5.728 12.905 1.00 87.62 90 PRO A N 1
ATOM 692 C CA . PRO A 1 90 ? -17.026 -6.447 12.252 1.00 87.62 90 PRO A CA 1
ATOM 693 C C . PRO A 1 90 ? -17.543 -7.174 11.000 1.00 87.62 90 PRO A C 1
ATOM 695 O O . PRO A 1 90 ? -18.489 -7.951 11.090 1.00 87.62 90 PRO A O 1
ATOM 698 N N . ASP A 1 91 ? -16.892 -6.954 9.854 1.00 89.06 91 ASP A N 1
ATOM 699 C CA . ASP A 1 91 ? -17.192 -7.618 8.575 1.00 89.06 91 ASP A CA 1
ATOM 700 C C . ASP A 1 91 ? -15.938 -8.347 8.066 1.00 89.06 91 ASP A C 1
ATOM 702 O O . ASP A 1 91 ? -15.228 -7.925 7.146 1.00 89.06 91 ASP A O 1
ATOM 706 N N . GLY A 1 92 ? -15.572 -9.412 8.785 1.00 87.75 92 GLY A N 1
ATOM 707 C CA . GLY A 1 92 ? -14.363 -10.191 8.525 1.00 87.75 92 GLY A CA 1
ATOM 708 C C . GLY A 1 92 ? -13.083 -9.366 8.689 1.00 87.75 92 GLY A C 1
ATOM 709 O O . GLY A 1 92 ? -12.646 -9.093 9.804 1.00 87.75 92 GLY A O 1
ATOM 710 N N . CYS A 1 93 ? -12.449 -9.007 7.569 1.00 84.12 93 CYS A N 1
ATOM 711 C CA . CYS A 1 93 ? -11.244 -8.167 7.565 1.00 84.12 93 CYS A CA 1
ATOM 712 C C . CYS A 1 93 ? -11.574 -6.665 7.653 1.00 84.12 93 CYS A C 1
ATOM 714 O O . CYS A 1 93 ? -10.723 -5.864 8.047 1.00 84.12 93 CYS A O 1
ATOM 716 N N . GLY A 1 94 ? -12.795 -6.280 7.273 1.00 87.50 94 GLY A N 1
ATOM 717 C CA . GLY A 1 94 ? -13.270 -4.905 7.274 1.00 87.50 94 GLY A CA 1
ATOM 718 C C . GLY A 1 94 ? -14.139 -4.568 8.481 1.00 87.50 94 GLY A C 1
ATOM 719 O O . GLY A 1 94 ? -14.358 -5.370 9.390 1.00 87.50 94 GLY A O 1
ATOM 720 N N . VAL A 1 95 ? -14.651 -3.340 8.462 1.00 90.56 95 VAL A N 1
ATOM 721 C CA . VAL A 1 95 ? -15.712 -2.900 9.366 1.00 90.56 95 VAL A CA 1
ATOM 722 C C . VAL A 1 95 ? -16.810 -2.238 8.560 1.00 90.56 95 VAL A C 1
ATOM 724 O O . VAL A 1 95 ? -16.540 -1.444 7.652 1.00 90.56 95 VAL A O 1
ATOM 727 N N . GLU A 1 96 ? -18.044 -2.522 8.938 1.00 88.06 96 GLU A N 1
ATOM 728 C CA . GLU A 1 96 ? -19.202 -1.787 8.468 1.00 88.06 96 GLU A CA 1
ATOM 729 C C . GLU A 1 96 ? -19.600 -0.757 9.528 1.00 88.06 96 GLU A C 1
ATOM 731 O O . GLU A 1 96 ? -19.662 -1.046 10.724 1.00 88.06 96 GLU A O 1
ATOM 736 N N . CYS A 1 97 ? -19.838 0.481 9.101 1.00 86.38 97 CYS A N 1
ATOM 737 C CA . CYS A 1 97 ? -20.343 1.519 9.991 1.00 86.38 97 CYS A CA 1
ATOM 738 C C . CYS A 1 97 ? -21.865 1.485 9.987 1.00 86.38 97 CYS A C 1
ATOM 740 O O . CYS A 1 97 ? -22.476 1.574 8.924 1.00 86.38 97 CYS A O 1
ATOM 742 N N . ILE A 1 98 ? -22.471 1.481 11.174 1.00 84.88 98 ILE A N 1
ATOM 743 C CA . ILE A 1 98 ? -23.919 1.612 11.314 1.00 84.88 98 ILE A CA 1
ATOM 744 C C . ILE A 1 98 ? -24.324 3.010 10.815 1.00 84.88 98 ILE A C 1
ATOM 746 O O . ILE A 1 98 ? -23.873 4.017 11.381 1.00 84.88 98 ILE A O 1
ATOM 750 N N . PRO A 1 99 ? -25.139 3.116 9.751 1.00 83.00 99 PRO A N 1
ATOM 751 C CA . PRO A 1 99 ? -25.570 4.407 9.242 1.00 83.00 99 PRO A CA 1
ATOM 752 C C . PRO A 1 99 ? -26.522 5.076 10.238 1.00 83.00 99 PRO A C 1
ATOM 754 O O . PRO A 1 99 ? -27.300 4.421 10.929 1.00 83.00 99 PRO A O 1
ATOM 757 N N . ARG A 1 100 ? -26.507 6.414 10.284 1.0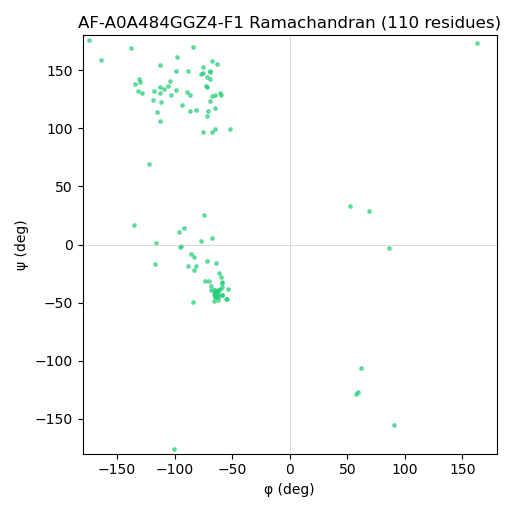0 80.06 100 ARG A N 1
ATOM 758 C CA . ARG A 1 100 ? -27.473 7.188 11.091 1.00 80.06 100 ARG A CA 1
ATOM 759 C C . ARG A 1 100 ? -28.888 7.175 10.504 1.00 80.06 100 ARG A C 1
ATOM 761 O O . ARG A 1 100 ? -29.826 7.568 11.187 1.00 80.06 100 ARG A O 1
ATOM 768 N N . CYS A 1 101 ? -29.028 6.743 9.253 1.00 80.75 101 CYS A N 1
ATOM 769 C CA . CYS A 1 101 ? -30.289 6.698 8.527 1.00 80.75 101 CYS A CA 1
ATOM 770 C C . CYS A 1 101 ? -30.607 5.248 8.156 1.00 80.75 101 CYS A C 1
ATOM 772 O O . CYS A 1 101 ? -29.803 4.580 7.509 1.00 80.75 101 CYS A O 1
ATOM 774 N N . GLY A 1 102 ? -31.782 4.774 8.560 1.00 83.06 102 GLY A N 1
ATOM 775 C CA . GLY A 1 102 ? -32.269 3.428 8.284 1.00 83.06 102 GLY A CA 1
ATOM 776 C C . GLY A 1 102 ? -33.419 3.043 9.220 1.00 83.06 102 GLY A C 1
ATOM 777 O O . GLY A 1 102 ? -33.733 3.799 10.142 1.00 83.06 102 GLY A O 1
ATOM 778 N N . PRO A 1 103 ? -34.063 1.885 9.001 1.00 85.12 103 PRO A N 1
ATOM 779 C CA . PRO A 1 103 ? -35.122 1.395 9.879 1.00 85.12 103 PRO A CA 1
ATOM 780 C C . PRO A 1 103 ? -34.609 1.197 11.312 1.00 85.12 103 PRO A C 1
ATOM 782 O O . PRO A 1 103 ? -33.608 0.506 11.523 1.00 85.12 103 PRO A O 1
ATOM 785 N N . LEU A 1 104 ? -35.311 1.769 12.298 1.00 84.44 104 LEU A N 1
ATOM 786 C CA . LEU A 1 104 ? -34.919 1.717 13.714 1.00 84.44 104 LEU A CA 1
ATOM 787 C C . LEU A 1 104 ? -34.827 0.286 14.258 1.00 84.44 104 LEU A C 1
ATOM 789 O O . LEU A 1 104 ? -34.034 0.037 15.162 1.00 84.44 104 LEU A O 1
ATOM 793 N N . ASP A 1 105 ? -35.584 -0.657 13.699 1.00 85.06 105 ASP A N 1
ATOM 794 C CA . ASP A 1 105 ? -35.560 -2.060 14.126 1.00 85.06 105 ASP A CA 1
ATOM 795 C C . ASP A 1 105 ? -34.186 -2.703 13.919 1.00 85.06 105 ASP A C 1
ATOM 797 O O . ASP A 1 105 ? -33.695 -3.406 14.801 1.00 85.06 105 ASP A O 1
ATOM 801 N N . ARG A 1 106 ? -33.506 -2.387 12.805 1.00 80.88 106 ARG A N 1
ATOM 802 C CA . ARG A 1 106 ? -32.132 -2.854 12.558 1.00 80.88 106 ARG A CA 1
ATOM 803 C C . ARG A 1 106 ? -31.161 -2.275 13.577 1.00 80.88 106 ARG A C 1
ATOM 805 O O . ARG A 1 106 ? -30.276 -2.978 14.043 1.00 80.88 106 ARG A O 1
ATOM 812 N N . TRP A 1 107 ? -31.338 -1.004 13.938 1.00 81.94 107 TRP A N 1
ATOM 813 C CA . TRP A 1 107 ? -30.499 -0.360 14.944 1.00 81.94 107 TRP A CA 1
ATOM 814 C C . TRP A 1 107 ? -30.690 -0.999 16.324 1.00 81.94 107 TRP A C 1
ATOM 816 O O . TRP A 1 107 ? -29.701 -1.306 16.986 1.00 81.94 107 TRP A O 1
ATOM 826 N N . ARG A 1 108 ? -31.942 -1.266 16.727 1.00 82.12 108 ARG A N 1
ATOM 827 C CA . ARG A 1 108 ? -32.256 -1.933 18.002 1.00 82.12 108 ARG A CA 1
ATOM 828 C C . ARG A 1 108 ? -31.688 -3.348 18.067 1.00 82.12 108 ARG A C 1
ATOM 830 O O . ARG A 1 108 ? -31.072 -3.673 19.070 1.00 82.12 108 ARG A O 1
ATOM 837 N N . ALA A 1 109 ? -31.831 -4.145 17.006 1.00 80.75 109 ALA A N 1
ATOM 838 C CA . ALA A 1 109 ? -31.317 -5.519 16.956 1.00 80.75 109 ALA A CA 1
ATOM 839 C C . ALA A 1 109 ? -29.787 -5.614 17.112 1.00 80.75 109 ALA A C 1
ATOM 841 O O . ALA A 1 109 ? -29.267 -6.647 17.515 1.00 80.75 109 ALA A O 1
ATOM 842 N N . LEU A 1 110 ? -29.064 -4.542 16.780 1.00 77.12 110 LEU A N 1
ATOM 843 C CA . LEU A 1 110 ? -27.608 -4.464 16.919 1.00 77.12 110 LEU A CA 1
ATOM 844 C C . LEU A 1 110 ? -27.154 -3.961 18.301 1.00 77.12 110 LEU A C 1
ATOM 846 O O . LEU A 1 110 ? -25.986 -4.123 18.643 1.00 77.12 110 LEU A O 1
ATOM 850 N N . HIS A 1 111 ? -28.043 -3.312 19.063 1.00 76.88 111 HIS A N 1
ATOM 851 C CA . HIS A 1 111 ? -27.730 -2.668 20.349 1.00 76.88 111 HIS A CA 1
ATOM 852 C C . HIS A 1 111 ? -28.456 -3.291 21.554 1.00 76.88 111 HIS A C 1
ATOM 854 O O . HIS A 1 111 ? -28.285 -2.791 22.668 1.00 76.88 111 HIS A O 1
ATOM 860 N N . SER A 1 112 ? -29.260 -4.335 21.342 1.00 71.38 112 SER A N 1
ATOM 861 C CA . SER A 1 112 ? -29.803 -5.215 22.388 1.00 71.38 112 SER A CA 1
ATOM 862 C C . SER A 1 112 ? -28.714 -6.108 22.966 1.00 71.38 112 SER A C 1
ATOM 864 O O . SER A 1 112 ? -28.596 -6.153 24.208 1.00 71.38 112 SER A O 1
#

InterPro domains:
  IPR001197 Large ribosomal subunit protein uL16, eukaryota/archaea [PTHR11726] (2-112)
  IPR016180 Large ribosomal subunit protein uL16 domain [cd01433] (9-63)
  IPR036920 Large ribosomal subunit protein uL16 superfamily [G3DSA:3.90.1170.10] (1-76)
  IPR036920 Large ribosomal subunit protein uL16 superfamily [SSF54686] (2-71)
  IPR047873 Large ribosomal subunit protein uL16 [PF00252] (6-63)

Secondary structure (DSSP, 8-state):
-------S---TTTT--PPP--------TT---------GGGHHHHHHHHHHHHTTSSS--------BSTTSSSBHHHHHHHHHTT-EEEETTEEEEPPSSS-HHHHHHHH-

Mean predicted aligned error: 8.41 Å

Nearest PDB structures (foldseek):
  7a01-assembly1_X2  TM=9.159E-01  e=4.461E-13  Oryctolagus cuniculus
  6zvk-assembly1_X2  TM=9.340E-01  e=1.345E-12  Oryctolagus cuniculus
  7ls2-assembly1_D1  TM=9.478E-01  e=7.358E-11  Mus musculus
  8flf-assembly1_BE  TM=9.570E-01  e=1.641E-09  Homo sapiens
  9cai-assembly1_CI  TM=9.420E-01  e=4.388E-07  Caenorhabditis elegans

pLDDT: mean 87.48, std 10.7, range [49.31, 96.75]

Radius of gyration: 25.34 Å; Cα contacts (8 Å, |Δi|>4): 43; chains: 1; bounding box: 57×25×68 Å

Foldseek 3Di:
DDPDDDPPPDVDCPPPPDDDDDDDDDDDPPDDDDDDDDPPVCVVVVVVVVVVVCVVDPDDDDDDDDQCDGPAPHGPVVVVVCVVVLQWDDDPVYIDGNDPDDDVVVVVVSVD